Protein AF-A0A173S1T0-F1 (afdb_monomer_lite)

Radius of gyration: 12.18 Å; chains: 1; bounding box: 32×26×27 Å

Foldseek 3Di:
DDDPQLVVLQVVLLVLCVVPDPSVQWDWDDDPQWIWIAGNPDPQLTLWTWDPPDPFTWIWGADPVRDTDIDTDPDSVCVVVCSVSSSVSVVVVVVD

Sequence (96 aa):
MTTEAEIESFNIIRGMLADTVPIEDIKYKDTESYFGILYKNNSWKQICRINLDTRKKQLLIPDENKKFIRFYIESLNDLYKYKDKLIEVLNRYLVR

Secondary structure (DSSP, 8-state):
---HHHHHHHHHHHHHTTTTS-GGGEEEEEETTEEEEEETT-TTSEEEEEE-SSSS-EEEEE-TTSPEEEEE-SSGGGGGGGHHHHHHHHHHHH--

pLDDT: mean 95.33, std 5.43, range [57.28, 98.56]

Structure (mmCIF, N/CA/C/O backbone):
data_AF-A0A173S1T0-F1
#
_entry.id   AF-A0A173S1T0-F1
#
loop_
_atom_site.group_PDB
_atom_site.id
_atom_site.type_symbol
_atom_site.label_atom_id
_atom_site.label_alt_id
_atom_site.label_comp_id
_atom_site.label_asym_id
_atom_site.label_entity_id
_atom_site.label_seq_id
_atom_site.pdbx_PDB_ins_code
_atom_site.Cartn_x
_atom_site.Cartn_y
_atom_site.Cartn_z
_atom_site.occupancy
_atom_site.B_iso_or_equiv
_atom_site.auth_seq_id
_atom_site.auth_comp_id
_atom_site.auth_asym_id
_atom_site.auth_atom_id
_atom_site.pdbx_PDB_model_num
ATOM 1 N N . MET A 1 1 ? 17.519 3.403 2.822 1.00 80.88 1 MET A N 1
ATOM 2 C CA . MET A 1 1 ? 17.405 4.584 1.939 1.00 80.88 1 MET A CA 1
ATOM 3 C C . MET A 1 1 ? 16.255 4.270 1.028 1.00 80.88 1 MET A C 1
ATOM 5 O O . MET A 1 1 ? 16.305 3.221 0.404 1.00 80.88 1 MET A O 1
ATOM 9 N N . THR A 1 2 ? 15.254 5.140 0.976 1.00 89.50 2 THR A N 1
ATOM 10 C CA . THR A 1 2 ? 14.055 4.870 0.186 1.00 89.50 2 THR A CA 1
ATOM 11 C C . THR A 1 2 ? 14.359 4.961 -1.308 1.00 89.50 2 THR A C 1
ATOM 13 O O . THR A 1 2 ? 14.983 5.921 -1.760 1.00 89.50 2 THR A O 1
ATOM 16 N N . THR A 1 3 ? 13.921 3.961 -2.063 1.00 93.81 3 THR A N 1
ATOM 17 C CA . THR A 1 3 ? 14.122 3.840 -3.510 1.00 93.81 3 THR A CA 1
ATOM 18 C C . THR A 1 3 ? 12.972 4.471 -4.301 1.00 93.81 3 THR A C 1
ATOM 20 O O . THR A 1 3 ? 11.856 4.628 -3.801 1.00 93.81 3 THR A O 1
ATOM 23 N N . GLU A 1 4 ? 13.210 4.797 -5.573 1.00 95.69 4 GLU A N 1
ATOM 24 C CA . GLU A 1 4 ? 12.166 5.327 -6.464 1.00 95.69 4 GLU A CA 1
ATOM 25 C C . GLU A 1 4 ? 10.989 4.357 -6.611 1.00 95.69 4 GLU A C 1
ATOM 27 O O . GLU A 1 4 ? 9.835 4.774 -6.556 1.00 95.69 4 GLU A O 1
ATOM 32 N N . ALA A 1 5 ? 11.270 3.055 -6.707 1.00 95.06 5 ALA A N 1
ATOM 33 C CA . ALA A 1 5 ? 10.242 2.030 -6.843 1.00 95.06 5 ALA A CA 1
ATOM 34 C C . ALA A 1 5 ? 9.359 1.905 -5.586 1.00 95.06 5 ALA A C 1
ATOM 36 O O . ALA A 1 5 ? 8.164 1.619 -5.689 1.00 95.06 5 ALA A O 1
ATOM 37 N N . GLU A 1 6 ? 9.907 2.144 -4.392 1.00 96.69 6 GLU A N 1
ATOM 38 C CA . GLU A 1 6 ? 9.122 2.203 -3.152 1.00 96.69 6 GLU A CA 1
ATOM 39 C C . GLU A 1 6 ? 8.215 3.437 -3.115 1.00 96.69 6 GLU A C 1
ATOM 41 O O . GLU A 1 6 ? 7.035 3.320 -2.776 1.00 96.69 6 GLU A O 1
ATOM 46 N N . ILE A 1 7 ? 8.728 4.602 -3.526 1.00 97.88 7 ILE A N 1
ATOM 47 C CA . ILE A 1 7 ? 7.932 5.832 -3.646 1.00 97.88 7 ILE A CA 1
ATOM 48 C C . ILE A 1 7 ? 6.830 5.680 -4.700 1.00 97.88 7 ILE A C 1
ATOM 50 O O . ILE A 1 7 ? 5.693 6.098 -4.477 1.00 97.88 7 ILE A O 1
ATOM 54 N N . GLU A 1 8 ? 7.127 5.052 -5.833 1.00 98.06 8 GLU A N 1
ATOM 55 C CA . GLU A 1 8 ? 6.139 4.762 -6.870 1.00 98.06 8 GLU A CA 1
ATOM 56 C C . GLU A 1 8 ? 5.053 3.816 -6.343 1.00 98.06 8 GLU A C 1
ATOM 58 O O . GLU A 1 8 ? 3.862 4.107 -6.465 1.00 98.06 8 GLU A O 1
ATOM 63 N N . SER A 1 9 ? 5.448 2.744 -5.651 1.00 97.94 9 SER A N 1
ATOM 64 C CA . SER A 1 9 ? 4.508 1.814 -5.018 1.00 97.94 9 SER A CA 1
ATOM 65 C C . SER A 1 9 ? 3.606 2.510 -3.994 1.00 97.94 9 SER A C 1
ATOM 67 O O . SER A 1 9 ? 2.400 2.254 -3.946 1.00 97.94 9 SER A O 1
ATOM 69 N N . PHE A 1 10 ? 4.173 3.418 -3.191 1.00 98.44 10 PHE A N 1
ATOM 70 C CA . PHE A 1 10 ? 3.415 4.264 -2.273 1.00 98.44 10 PHE A CA 1
ATOM 71 C C . PHE A 1 10 ? 2.389 5.119 -3.008 1.00 98.44 10 PHE A C 1
ATOM 73 O O . PHE A 1 10 ? 1.228 5.143 -2.609 1.00 98.44 10 PHE A O 1
ATOM 80 N N . ASN A 1 11 ? 2.791 5.804 -4.079 1.00 98.31 11 ASN A N 1
ATOM 81 C CA . ASN A 1 11 ? 1.903 6.681 -4.836 1.00 98.31 11 ASN A CA 1
ATOM 82 C C . ASN A 1 11 ? 0.759 5.906 -5.500 1.00 98.31 11 ASN A C 1
ATOM 84 O O . ASN A 1 11 ? -0.383 6.364 -5.443 1.00 98.31 11 ASN A O 1
ATOM 88 N N . ILE A 1 12 ? 1.040 4.721 -6.053 1.00 98.31 12 ILE A N 1
ATOM 89 C CA . ILE A 1 12 ? 0.030 3.813 -6.615 1.00 98.31 12 ILE A CA 1
ATOM 90 C C . ILE A 1 12 ? -0.992 3.432 -5.538 1.00 98.31 12 ILE A C 1
ATOM 92 O O . ILE A 1 12 ? -2.192 3.628 -5.724 1.00 98.31 12 ILE A O 1
ATOM 96 N N . ILE A 1 13 ? -0.533 2.950 -4.379 1.00 98.25 13 ILE A N 1
ATOM 97 C CA . ILE A 1 13 ? -1.420 2.528 -3.283 1.00 98.25 13 ILE A CA 1
ATOM 98 C C . ILE A 1 13 ? -2.187 3.705 -2.686 1.00 98.25 13 ILE A C 1
ATOM 100 O O . ILE A 1 13 ? -3.386 3.592 -2.445 1.00 98.25 13 ILE A O 1
ATOM 104 N N . ARG A 1 14 ? -1.535 4.854 -2.502 1.00 98.12 14 ARG A N 1
ATOM 105 C CA . ARG A 1 14 ? -2.182 6.083 -2.036 1.00 98.12 14 ARG A CA 1
ATOM 106 C C . ARG A 1 14 ? -3.293 6.517 -2.989 1.00 98.12 14 ARG A C 1
ATOM 108 O O . ARG A 1 14 ? -4.377 6.845 -2.527 1.00 98.12 14 ARG A O 1
ATOM 115 N N . GLY A 1 15 ? -3.043 6.479 -4.298 1.00 97.88 15 GLY A N 1
ATOM 116 C CA . GLY A 1 15 ? -4.050 6.781 -5.315 1.00 97.88 15 GLY A CA 1
ATOM 117 C C . GLY A 1 15 ? -5.210 5.784 -5.305 1.00 97.88 15 GLY A C 1
ATOM 118 O O . GLY A 1 15 ? -6.364 6.192 -5.340 1.00 97.88 15 GLY A O 1
ATOM 119 N N . MET A 1 16 ? -4.925 4.483 -5.173 1.00 97.69 16 MET A N 1
ATOM 120 C CA . MET A 1 16 ? -5.961 3.442 -5.099 1.00 97.69 16 MET A CA 1
ATOM 121 C C . MET A 1 16 ? -6.916 3.604 -3.910 1.00 97.69 16 MET A C 1
ATOM 123 O O . MET A 1 16 ? -8.050 3.133 -3.986 1.00 97.69 16 MET A O 1
ATOM 127 N N . LEU A 1 17 ? -6.454 4.228 -2.827 1.00 98.06 17 LEU A N 1
ATOM 128 C CA . LEU A 1 17 ? -7.188 4.385 -1.572 1.00 98.06 17 LEU A CA 1
ATOM 129 C C . LEU A 1 17 ? -7.756 5.800 -1.369 1.00 98.06 17 LEU A C 1
ATOM 131 O O . LEU A 1 17 ? -8.425 6.041 -0.364 1.00 98.06 17 LEU A O 1
ATOM 135 N N . ALA A 1 18 ? -7.520 6.718 -2.312 1.00 96.81 18 ALA A N 1
ATOM 136 C CA . ALA A 1 18 ? -7.951 8.115 -2.227 1.00 96.81 18 ALA A CA 1
ATOM 137 C C . ALA A 1 18 ? -9.481 8.275 -2.150 1.00 96.81 18 ALA A C 1
ATOM 139 O O . ALA A 1 18 ? -9.968 9.213 -1.527 1.00 96.81 18 ALA A O 1
ATOM 140 N N . ASP A 1 19 ? -10.235 7.332 -2.723 1.00 95.06 19 ASP A N 1
ATOM 141 C CA . ASP A 1 19 ? -11.704 7.324 -2.663 1.00 95.06 19 ASP A CA 1
ATOM 142 C C . ASP A 1 19 ? -12.246 6.819 -1.313 1.00 95.06 19 ASP A C 1
ATOM 144 O O . ASP A 1 19 ? -13.446 6.877 -1.059 1.00 95.06 19 ASP A O 1
ATOM 148 N N . THR A 1 20 ? -11.386 6.266 -0.450 1.00 96.06 20 THR A N 1
ATOM 149 C CA . THR A 1 20 ? -11.783 5.682 0.844 1.00 96.06 20 THR A CA 1
ATOM 150 C C . THR A 1 20 ? -11.439 6.593 2.021 1.00 96.06 20 THR A C 1
ATOM 152 O O . THR A 1 20 ? -12.212 6.686 2.972 1.00 96.06 20 THR A O 1
ATOM 155 N N . VAL A 1 21 ? -10.284 7.264 1.983 1.00 97.12 21 VAL A N 1
ATOM 156 C CA . VAL A 1 21 ? -9.821 8.196 3.027 1.00 97.12 21 VAL A CA 1
ATOM 157 C C . VAL A 1 21 ? -9.037 9.355 2.407 1.00 97.12 21 VAL A C 1
ATOM 159 O O . VAL A 1 21 ? -8.472 9.186 1.325 1.00 97.12 21 VAL A O 1
ATOM 162 N N . PRO A 1 22 ? -8.916 10.502 3.103 1.00 97.75 22 PRO A N 1
ATOM 163 C CA . PRO A 1 22 ? -8.033 11.579 2.671 1.00 97.75 22 PRO A CA 1
ATOM 164 C C . PRO A 1 22 ? -6.600 11.074 2.447 1.00 97.75 22 PRO A C 1
ATOM 166 O O . PRO A 1 22 ? -6.044 10.346 3.275 1.00 97.75 22 PRO A O 1
ATOM 169 N N . ILE A 1 23 ? -5.983 11.451 1.326 1.00 96.62 23 ILE A N 1
ATOM 170 C CA . ILE A 1 23 ? -4.655 10.954 0.927 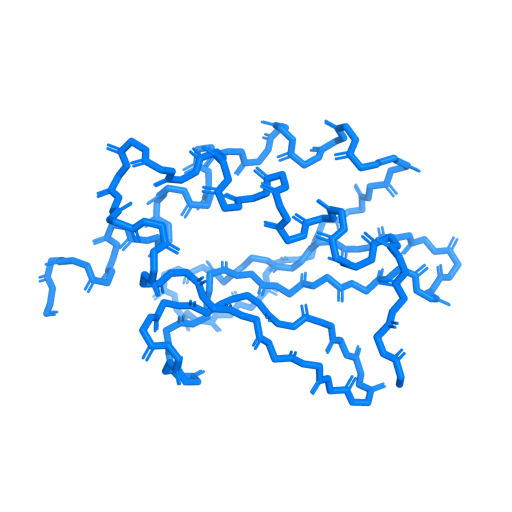1.00 96.62 23 ILE A CA 1
ATOM 171 C C . ILE A 1 23 ? -3.559 11.314 1.938 1.00 96.62 23 ILE A C 1
ATOM 173 O O . ILE A 1 23 ? -2.547 10.618 2.030 1.00 96.62 23 ILE A O 1
ATOM 177 N N . GLU A 1 24 ? -3.751 12.383 2.711 1.00 97.31 24 GLU A N 1
ATOM 178 C CA . GLU A 1 24 ? -2.865 12.803 3.788 1.00 97.31 24 GLU A CA 1
ATOM 179 C C . GLU A 1 24 ? -2.836 11.815 4.956 1.00 97.31 24 GLU A C 1
ATOM 181 O O . GLU A 1 24 ? -1.826 11.766 5.662 1.00 97.31 24 GLU A O 1
ATOM 186 N N . ASP A 1 25 ? -3.872 10.994 5.136 1.00 97.88 25 ASP A N 1
ATOM 187 C CA . ASP A 1 25 ? -3.901 9.958 6.165 1.00 97.88 25 ASP A CA 1
ATOM 188 C C . ASP A 1 25 ? -3.091 8.719 5.762 1.00 97.88 25 ASP A C 1
ATOM 190 O O . ASP A 1 25 ? -2.775 7.886 6.610 1.00 97.88 25 ASP A O 1
ATOM 194 N N . ILE A 1 26 ? -2.710 8.582 4.492 1.00 98.31 26 ILE A N 1
ATOM 195 C CA . ILE A 1 26 ? -1.903 7.461 4.012 1.00 98.31 26 ILE A CA 1
ATOM 196 C C . ILE A 1 26 ? -0.437 7.881 4.061 1.00 98.31 26 ILE A C 1
ATOM 198 O O . ILE A 1 26 ? 0.025 8.731 3.298 1.00 98.31 26 ILE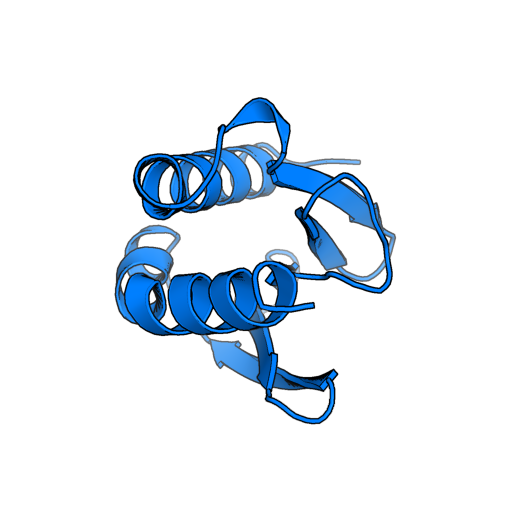 A O 1
ATOM 202 N N . LYS A 1 27 ? 0.313 7.288 4.988 1.00 98.31 27 LYS A N 1
ATOM 203 C CA . LYS A 1 27 ? 1.734 7.576 5.209 1.00 98.31 27 LYS A CA 1
ATOM 204 C C . LYS A 1 27 ? 2.583 6.356 4.893 1.00 98.31 27 LYS A C 1
ATOM 206 O O . LYS A 1 27 ? 2.090 5.231 4.932 1.00 98.31 27 LYS A O 1
ATOM 211 N N . TYR A 1 28 ? 3.866 6.571 4.637 1.00 97.94 28 TYR A N 1
ATOM 212 C CA . TYR A 1 28 ? 4.836 5.489 4.543 1.00 97.94 28 TYR A CA 1
ATOM 213 C C . TYR A 1 28 ? 5.886 5.577 5.650 1.00 97.94 28 TYR A C 1
ATOM 215 O O . TYR A 1 28 ? 6.101 6.633 6.246 1.00 97.94 28 TYR A O 1
ATOM 223 N N . LYS A 1 29 ? 6.537 4.448 5.919 1.00 96.44 29 LYS A N 1
ATOM 224 C CA . LYS A 1 29 ? 7.684 4.326 6.812 1.00 96.44 29 LYS A CA 1
ATOM 225 C C . LYS A 1 2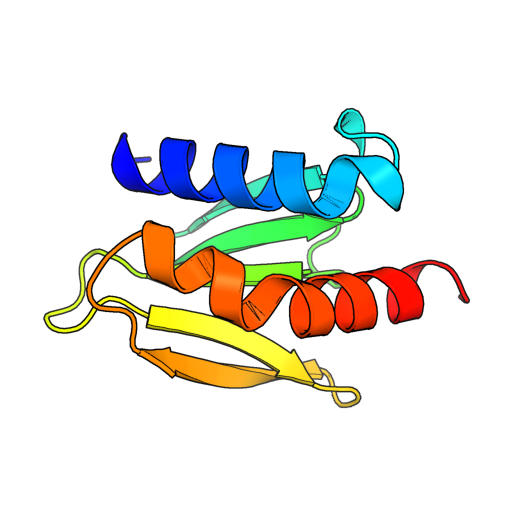9 ? 8.684 3.355 6.201 1.00 96.44 29 LYS A C 1
ATOM 227 O O . LYS A 1 29 ? 8.373 2.177 6.036 1.00 96.44 29 LYS A O 1
ATOM 232 N N . ASP A 1 30 ? 9.872 3.861 5.906 1.00 94.19 30 ASP A N 1
ATOM 233 C CA . ASP A 1 30 ? 11.023 3.054 5.509 1.00 94.19 30 ASP A CA 1
ATOM 234 C C . ASP A 1 30 ? 11.581 2.317 6.743 1.00 94.19 30 ASP A C 1
ATOM 236 O O . ASP A 1 30 ? 11.663 2.882 7.841 1.00 94.19 30 ASP A O 1
ATOM 240 N N . THR A 1 31 ? 11.901 1.036 6.586 1.00 92.38 31 THR A N 1
ATOM 241 C CA . THR A 1 31 ? 12.513 0.193 7.618 1.00 92.38 31 THR A CA 1
ATOM 242 C C . THR A 1 31 ? 13.562 -0.701 6.972 1.00 92.38 31 THR A C 1
ATOM 244 O O . THR A 1 31 ? 13.487 -0.988 5.785 1.00 92.38 31 THR A O 1
ATOM 247 N N . GLU A 1 32 ? 14.490 -1.233 7.765 1.00 88.00 32 GLU A N 1
ATOM 248 C CA . GLU A 1 32 ? 15.564 -2.098 7.257 1.00 88.00 32 GLU A CA 1
ATOM 249 C C . GLU A 1 32 ? 15.061 -3.352 6.514 1.00 88.00 32 GLU A C 1
ATOM 251 O O . GLU A 1 32 ? 15.740 -3.868 5.635 1.00 88.00 32 GLU A O 1
ATOM 256 N N . SER A 1 33 ? 13.874 -3.865 6.856 1.00 88.12 33 SER A N 1
ATOM 257 C CA . SER A 1 33 ? 13.363 -5.131 6.302 1.00 88.12 33 SER A CA 1
ATOM 258 C C . SER A 1 33 ? 12.222 -4.972 5.293 1.00 88.12 33 SER A C 1
ATOM 260 O O . SER A 1 33 ? 11.862 -5.945 4.620 1.00 88.12 33 SER A O 1
ATOM 262 N N . TYR A 1 34 ? 11.581 -3.802 5.245 1.00 93.94 34 TYR A N 1
ATOM 263 C CA . TYR A 1 34 ? 10.435 -3.533 4.377 1.00 93.94 34 TYR A CA 1
ATOM 264 C C . TYR A 1 34 ? 10.078 -2.045 4.330 1.00 93.94 34 TYR A C 1
ATOM 266 O O . TYR A 1 34 ? 10.287 -1.298 5.285 1.00 93.94 34 TYR A O 1
ATOM 274 N N . PHE A 1 35 ? 9.362 -1.668 3.282 1.00 97.50 35 PHE A N 1
ATOM 275 C CA . PHE A 1 35 ? 8.710 -0.379 3.148 1.00 97.50 35 PHE A CA 1
ATOM 276 C C . PHE A 1 35 ? 7.244 -0.471 3.589 1.00 97.50 35 PHE A C 1
ATOM 278 O O . PHE A 1 35 ? 6.433 -1.183 2.993 1.00 97.50 35 PHE A O 1
ATOM 285 N N . GLY A 1 36 ? 6.892 0.172 4.700 1.00 97.81 36 GLY A N 1
ATOM 286 C CA . GLY A 1 36 ? 5.561 0.086 5.302 1.00 97.81 36 GLY A CA 1
ATOM 287 C C . GLY A 1 36 ? 4.636 1.201 4.834 1.00 97.81 36 GLY A C 1
ATOM 288 O O . GLY A 1 36 ? 5.038 2.357 4.826 1.00 97.81 36 GLY A O 1
ATOM 289 N N . ILE A 1 37 ? 3.377 0.876 4.535 1.00 98.44 37 ILE A N 1
ATOM 290 C CA . ILE A 1 37 ? 2.314 1.853 4.259 1.00 98.44 37 ILE A CA 1
ATOM 291 C C . ILE A 1 37 ? 1.275 1.760 5.378 1.00 98.44 37 ILE A C 1
ATOM 293 O O . ILE A 1 37 ? 0.830 0.676 5.757 1.00 98.44 37 ILE A O 1
ATOM 297 N N . LEU A 1 38 ? 0.936 2.905 5.959 1.00 98.31 38 LEU A N 1
ATOM 298 C CA . LEU A 1 38 ? 0.288 3.051 7.258 1.00 98.31 38 LEU A CA 1
ATOM 299 C C . LEU A 1 38 ? -0.876 4.031 7.162 1.00 98.31 38 LEU A C 1
ATOM 301 O O . LEU A 1 38 ? -0.768 5.070 6.512 1.00 98.31 38 LEU A O 1
ATOM 305 N N . TYR A 1 39 ? -1.942 3.758 7.904 1.00 98.19 39 TYR A N 1
ATOM 306 C CA . TYR A 1 39 ? -3.002 4.730 8.134 1.00 98.19 39 TYR A CA 1
ATOM 307 C C . TYR A 1 39 ? -2.651 5.625 9.333 1.00 98.19 39 TYR A C 1
ATOM 309 O O . TYR A 1 39 ? -2.279 5.136 10.404 1.00 98.19 39 TYR A O 1
ATOM 317 N N . LYS A 1 40 ? -2.753 6.945 9.154 1.00 97.19 40 LYS A N 1
ATOM 318 C CA . LYS A 1 40 ? -2.489 8.004 10.145 1.00 97.19 40 LYS A CA 1
ATOM 319 C C . LYS A 1 40 ? -1.143 7.883 10.861 1.00 97.19 40 LYS A C 1
ATOM 321 O O . LYS A 1 40 ? -1.046 8.127 12.061 1.00 97.19 40 LYS A O 1
ATOM 326 N N . ASN A 1 41 ? -0.102 7.469 10.132 1.00 96.81 41 ASN A N 1
ATOM 327 C CA . ASN A 1 41 ? 1.243 7.233 10.678 1.00 96.81 41 ASN A CA 1
ATOM 328 C C . ASN A 1 41 ? 1.264 6.290 11.906 1.00 96.81 41 ASN A C 1
ATOM 330 O O . ASN A 1 41 ? 2.149 6.370 12.757 1.00 96.81 41 ASN A O 1
ATOM 334 N N . ASN A 1 42 ? 0.273 5.403 12.038 1.00 95.88 42 ASN A N 1
ATOM 335 C CA . ASN A 1 42 ? 0.137 4.542 13.205 1.00 95.88 42 ASN A CA 1
ATOM 336 C C . ASN A 1 42 ? 0.666 3.139 12.899 1.00 95.88 42 ASN A C 1
ATOM 338 O O . ASN A 1 42 ? 0.090 2.409 12.095 1.00 95.88 42 ASN A O 1
ATOM 342 N N . SER A 1 43 ? 1.730 2.728 13.595 1.00 93.25 43 SER A N 1
ATOM 343 C CA . SER A 1 43 ? 2.380 1.419 13.398 1.00 93.25 43 SER A CA 1
ATOM 344 C C . SER A 1 43 ? 1.464 0.214 13.670 1.00 93.25 43 SER A C 1
ATOM 346 O O . SER A 1 43 ? 1.728 -0.872 13.162 1.00 93.25 43 SER A O 1
ATOM 348 N N . TRP A 1 44 ? 0.363 0.396 14.406 1.00 93.31 44 TRP A N 1
ATOM 349 C CA . TRP A 1 44 ? -0.665 -0.630 14.623 1.00 93.31 44 TRP A CA 1
ATOM 350 C C . TRP A 1 44 ? -1.726 -0.699 13.519 1.00 93.31 44 TRP A C 1
ATOM 352 O O . TRP A 1 44 ? -2.507 -1.653 13.490 1.00 93.31 44 TRP A O 1
ATOM 362 N N . LYS A 1 45 ? -1.770 0.306 12.638 1.00 96.75 45 LYS A N 1
ATOM 363 C CA . LYS A 1 45 ? -2.699 0.425 11.509 1.00 96.75 45 LYS A CA 1
ATOM 364 C C . LYS A 1 45 ? -1.927 0.345 10.180 1.00 96.75 45 LYS A C 1
ATOM 366 O O . LYS A 1 45 ? -1.952 1.265 9.365 1.00 96.75 45 LYS A O 1
ATOM 371 N N . GLN A 1 46 ? -1.181 -0.746 9.995 1.00 97.50 46 GLN A N 1
ATOM 372 C CA . GLN A 1 46 ? -0.446 -1.026 8.757 1.00 97.50 46 GLN A CA 1
ATOM 373 C C . GLN A 1 46 ? -1.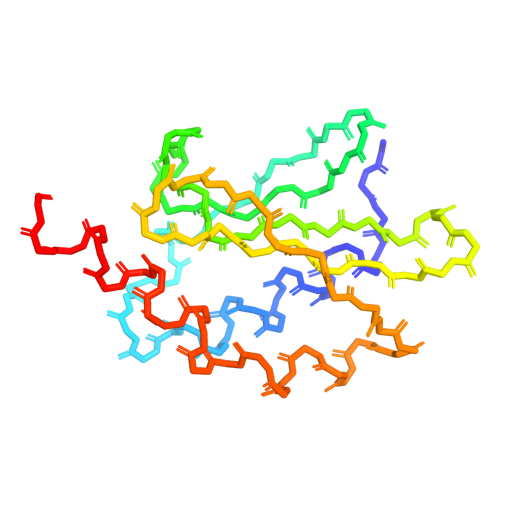390 -1.485 7.649 1.00 97.50 46 GLN A C 1
ATOM 375 O O . GLN A 1 46 ? -2.009 -2.530 7.765 1.00 97.50 46 GLN A O 1
ATOM 380 N N . ILE A 1 47 ? -1.447 -0.743 6.549 1.00 98.31 47 ILE A N 1
ATOM 381 C CA . ILE A 1 47 ? -2.253 -1.100 5.379 1.00 98.31 47 ILE A CA 1
ATOM 382 C C . ILE A 1 47 ? -1.574 -2.245 4.620 1.00 98.31 47 ILE A C 1
ATOM 384 O O . ILE A 1 47 ? -2.200 -3.254 4.306 1.00 98.31 47 ILE A O 1
ATOM 388 N N . CYS A 1 48 ? -0.271 -2.117 4.369 1.00 98.44 48 CYS A N 1
ATOM 389 C CA . CYS A 1 48 ? 0.549 -3.167 3.773 1.00 98.44 48 CYS A CA 1
ATOM 390 C C . CYS A 1 48 ? 2.045 -2.913 4.001 1.00 98.44 48 CYS A C 1
ATOM 392 O O . CYS A 1 48 ? 2.458 -1.865 4.504 1.00 98.44 48 CYS A O 1
ATOM 394 N N . ARG A 1 49 ? 2.868 -3.884 3.607 1.00 98.06 49 ARG A N 1
ATOM 395 C CA . ARG A 1 49 ? 4.327 -3.773 3.523 1.00 98.06 49 ARG A CA 1
ATOM 396 C C . ARG A 1 49 ? 4.784 -4.191 2.138 1.00 98.06 49 ARG A C 1
ATOM 398 O O . ARG A 1 49 ? 4.217 -5.117 1.562 1.00 98.06 49 ARG A O 1
ATOM 405 N N . ILE A 1 50 ? 5.827 -3.551 1.641 1.00 97.38 50 ILE A N 1
ATOM 406 C CA . ILE A 1 50 ? 6.436 -3.853 0.353 1.00 97.38 50 ILE A CA 1
ATOM 407 C C . ILE A 1 50 ? 7.893 -4.218 0.591 1.00 97.38 50 ILE A C 1
ATOM 409 O O . ILE A 1 50 ? 8.571 -3.607 1.411 1.00 97.38 50 ILE A O 1
ATOM 413 N N . ASN A 1 51 ? 8.366 -5.241 -0.109 1.00 95.50 51 ASN A N 1
ATOM 414 C CA . ASN A 1 51 ? 9.781 -5.564 -0.166 1.00 95.50 51 ASN A CA 1
ATOM 415 C C . ASN A 1 51 ? 10.160 -5.832 -1.627 1.00 95.50 51 ASN A C 1
ATOM 417 O O . ASN A 1 51 ? 9.751 -6.845 -2.203 1.00 95.50 51 ASN A O 1
ATOM 421 N N . LEU A 1 52 ? 10.902 -4.897 -2.223 1.00 92.81 52 LEU A N 1
ATOM 422 C CA . LEU A 1 52 ? 11.322 -4.956 -3.626 1.00 92.81 52 LEU A CA 1
ATOM 423 C C . LEU A 1 52 ? 12.758 -5.464 -3.803 1.00 92.81 52 LEU A C 1
ATOM 425 O O . LEU A 1 52 ? 13.072 -5.973 -4.874 1.00 92.81 52 LEU A O 1
ATOM 429 N N . ASP A 1 53 ? 13.581 -5.401 -2.753 1.00 85.25 53 ASP A N 1
ATOM 430 C CA . ASP A 1 53 ? 15.006 -5.775 -2.779 1.00 85.25 53 ASP A CA 1
ATOM 431 C C . ASP A 1 53 ? 15.247 -7.290 -2.720 1.00 85.25 53 ASP A C 1
ATOM 433 O O . ASP A 1 53 ? 16.371 -7.784 -2.819 1.00 85.25 53 ASP A O 1
ATOM 437 N N . THR A 1 54 ? 14.184 -8.071 -2.548 1.00 81.62 54 THR A N 1
ATOM 438 C CA . THR A 1 54 ? 14.262 -9.531 -2.596 1.00 81.62 54 THR A CA 1
ATOM 439 C C . THR A 1 54 ? 14.235 -10.047 -4.036 1.00 81.62 54 THR A C 1
ATOM 441 O O . THR A 1 54 ? 13.655 -9.443 -4.933 1.00 81.62 54 THR A O 1
ATOM 444 N N . ARG A 1 55 ? 14.776 -11.257 -4.254 1.00 85.88 55 ARG A N 1
ATOM 445 C CA . ARG A 1 55 ? 14.756 -11.948 -5.564 1.00 85.88 55 ARG A CA 1
ATOM 446 C C . ARG A 1 55 ? 13.361 -12.016 -6.207 1.00 85.88 55 ARG A C 1
ATOM 448 O O . ARG A 1 55 ? 13.251 -12.109 -7.424 1.00 85.88 55 ARG A O 1
ATOM 455 N N . LYS A 1 56 ? 12.304 -12.026 -5.391 1.00 90.44 56 LYS A N 1
ATOM 456 C CA . LYS A 1 56 ? 10.908 -11.953 -5.828 1.00 90.44 56 LYS A CA 1
ATOM 457 C C . LYS A 1 56 ? 10.242 -10.822 -5.067 1.00 90.44 56 LYS A C 1
ATOM 459 O O . LYS A 1 56 ? 10.064 -10.993 -3.866 1.00 90.44 56 LYS A O 1
ATOM 464 N N . LYS A 1 57 ? 9.841 -9.748 -5.748 1.00 95.19 57 LYS A N 1
ATOM 465 C CA . LYS A 1 57 ? 9.131 -8.614 -5.140 1.00 95.19 57 LYS A CA 1
ATOM 466 C C . LYS A 1 57 ? 7.895 -9.102 -4.380 1.00 95.19 57 LYS A C 1
ATOM 468 O O . LYS A 1 57 ? 7.179 -9.998 -4.838 1.00 95.19 57 LYS A O 1
ATOM 473 N N . GLN A 1 58 ? 7.662 -8.531 -3.204 1.00 97.25 58 GLN A N 1
ATOM 474 C CA . GLN A 1 58 ? 6.647 -9.007 -2.265 1.00 97.25 58 GLN A CA 1
ATOM 475 C C . GLN A 1 58 ? 5.752 -7.866 -1.805 1.00 97.25 58 GLN A C 1
ATOM 477 O O . GLN A 1 58 ? 6.235 -6.805 -1.412 1.00 97.25 58 GLN A O 1
ATOM 482 N N . LEU A 1 59 ? 4.455 -8.145 -1.770 1.00 98.31 59 LEU A N 1
ATOM 483 C CA . LEU A 1 59 ? 3.445 -7.362 -1.076 1.00 98.31 59 LEU A CA 1
ATOM 484 C C . LEU A 1 59 ? 2.956 -8.183 0.116 1.00 98.31 59 LEU A C 1
ATOM 486 O O . LEU A 1 59 ? 2.575 -9.342 -0.035 1.00 98.31 59 LEU A O 1
ATOM 490 N N . LEU A 1 60 ? 2.961 -7.601 1.308 1.00 98.31 60 LEU A N 1
ATOM 491 C CA . LEU A 1 60 ? 2.420 -8.230 2.503 1.00 98.31 60 LEU A CA 1
ATOM 492 C C . LEU A 1 60 ? 1.223 -7.427 3.000 1.00 98.31 60 LEU A C 1
ATOM 494 O O . LEU A 1 60 ? 1.351 -6.235 3.273 1.00 98.31 60 LEU A O 1
ATOM 498 N N . ILE A 1 61 ? 0.079 -8.085 3.157 1.00 98.56 61 ILE A N 1
ATOM 499 C CA . ILE A 1 61 ? -1.175 -7.459 3.596 1.00 98.56 61 ILE A CA 1
ATOM 500 C C . ILE A 1 61 ? -1.617 -8.138 4.897 1.00 98.56 61 ILE A C 1
ATOM 502 O O . ILE A 1 61 ? -1.636 -9.371 4.939 1.00 98.56 61 ILE A O 1
ATOM 506 N N . PRO A 1 62 ? -1.940 -7.392 5.967 1.00 98.06 62 PRO A N 1
ATOM 507 C CA . PRO A 1 62 ? -2.429 -8.003 7.191 1.00 98.06 62 PRO A CA 1
ATOM 508 C C . PRO A 1 62 ? -3.860 -8.512 7.016 1.00 98.06 62 PRO A C 1
ATOM 510 O O . PRO A 1 62 ? -4.707 -7.843 6.424 1.00 98.06 62 PRO A O 1
ATOM 513 N N . ASP A 1 63 ? -4.144 -9.678 7.579 1.00 95.81 63 ASP A N 1
ATOM 514 C CA . ASP A 1 63 ? -5.496 -10.200 7.734 1.00 95.81 63 ASP A CA 1
ATOM 515 C C . ASP A 1 63 ? -6.233 -9.527 8.914 1.00 95.81 63 ASP A C 1
ATOM 517 O O . ASP A 1 63 ? -5.747 -8.585 9.553 1.00 95.81 63 ASP A O 1
ATOM 521 N N . GLU A 1 64 ? -7.438 -10.007 9.207 1.00 92.94 64 GLU A N 1
ATOM 522 C CA . GLU A 1 64 ? -8.255 -9.603 10.360 1.00 92.94 64 GLU A CA 1
ATOM 523 C C . GLU A 1 64 ? -7.570 -9.814 11.725 1.00 92.94 64 GLU A C 1
ATOM 525 O O . GLU A 1 64 ? -7.801 -9.050 12.664 1.00 92.94 64 GLU A O 1
ATOM 530 N N . ASN A 1 65 ? -6.666 -10.793 11.815 1.00 93.44 65 ASN A N 1
ATOM 531 C CA . ASN A 1 65 ? -5.893 -11.140 13.006 1.00 93.44 65 ASN A CA 1
ATOM 532 C C . ASN A 1 65 ? -4.541 -10.407 13.065 1.00 93.44 65 ASN A C 1
ATOM 534 O O . ASN A 1 65 ? -3.701 -10.721 13.912 1.00 93.44 65 ASN A O 1
ATOM 538 N N . LYS A 1 66 ? -4.317 -9.427 12.176 1.00 90.31 66 LYS A N 1
ATOM 539 C CA . LYS A 1 66 ? -3.056 -8.685 12.005 1.00 90.31 66 LYS A CA 1
ATOM 540 C C . LYS A 1 66 ? -1.862 -9.567 11.609 1.00 90.31 66 LYS A C 1
ATOM 542 O O . LYS A 1 66 ? -0.715 -9.127 11.722 1.00 90.31 66 LYS A O 1
ATOM 547 N N . LYS A 1 67 ? -2.096 -10.789 11.123 1.00 96.38 67 LYS A N 1
ATOM 548 C CA . LYS A 1 67 ? -1.057 -11.640 10.533 1.00 96.38 67 LYS A CA 1
ATOM 549 C C . LYS A 1 67 ? -0.857 -11.247 9.076 1.00 96.38 67 LYS A C 1
ATOM 551 O O . LYS A 1 67 ? -1.811 -11.068 8.331 1.00 96.38 67 LYS A O 1
ATOM 556 N N . PHE A 1 68 ? 0.397 -11.110 8.658 1.00 97.44 68 PHE A N 1
ATOM 557 C CA . PHE A 1 68 ? 0.722 -10.702 7.294 1.00 97.44 68 PHE A CA 1
ATOM 558 C C . PHE A 1 68 ? 0.675 -11.887 6.331 1.00 97.44 68 PHE A C 1
ATOM 560 O O . PHE A 1 68 ? 1.439 -12.840 6.473 1.00 97.44 68 PHE A O 1
ATOM 567 N N . ILE A 1 69 ? -0.178 -11.780 5.317 1.00 98.00 69 ILE A N 1
ATOM 568 C CA . ILE A 1 69 ? -0.229 -12.691 4.177 1.00 98.00 69 ILE A CA 1
ATOM 569 C C . ILE A 1 69 ? 0.698 -12.144 3.093 1.00 98.00 69 ILE A C 1
ATOM 571 O O . ILE A 1 69 ? 0.627 -10.963 2.750 1.00 98.00 69 ILE A O 1
ATOM 575 N N . ARG A 1 70 ? 1.581 -12.997 2.566 1.00 97.75 70 ARG A N 1
ATOM 576 C CA . ARG A 1 70 ? 2.551 -12.639 1.524 1.00 97.75 70 ARG A CA 1
ATOM 577 C C . ARG A 1 70 ? 1.999 -12.951 0.136 1.00 97.75 70 ARG A C 1
ATOM 579 O O . ARG A 1 70 ? 1.573 -14.071 -0.126 1.00 97.75 70 ARG A O 1
ATOM 586 N N . PHE A 1 71 ? 2.141 -11.988 -0.761 1.00 97.88 71 PHE A N 1
ATOM 587 C CA . PHE A 1 71 ? 1.850 -12.086 -2.181 1.00 97.88 71 PHE A CA 1
ATOM 588 C C . PHE A 1 71 ? 3.106 -11.740 -2.977 1.00 97.88 71 PHE A C 1
ATOM 590 O O . PHE A 1 71 ? 3.828 -10.804 -2.633 1.00 97.88 71 PHE A O 1
ATOM 597 N N . TYR A 1 72 ? 3.378 -12.500 -4.033 1.00 97.50 72 TYR A N 1
ATOM 598 C CA . TYR A 1 72 ? 4.466 -12.193 -4.956 1.00 97.50 72 TYR A CA 1
ATOM 599 C C . TYR A 1 72 ? 3.936 -11.346 -6.106 1.00 97.50 72 TYR A C 1
ATOM 601 O O . TYR A 1 72 ? 2.840 -11.598 -6.610 1.00 97.50 72 TYR A O 1
ATOM 609 N N . ILE A 1 73 ? 4.722 -10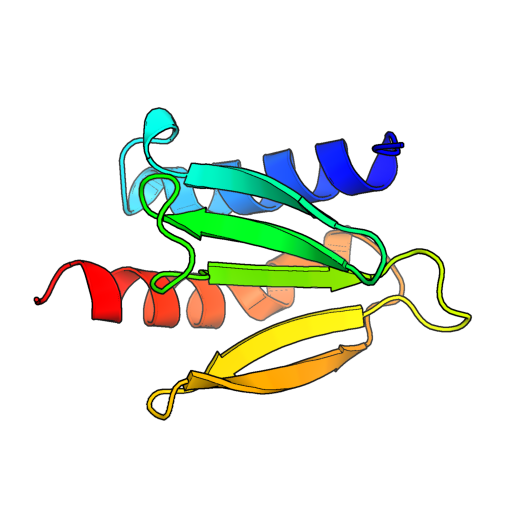.351 -6.499 1.00 96.75 73 ILE A N 1
ATOM 610 C CA . ILE A 1 73 ? 4.440 -9.485 -7.640 1.00 96.75 73 ILE A CA 1
ATOM 611 C C . ILE A 1 73 ? 5.622 -9.528 -8.607 1.00 96.75 73 ILE A C 1
ATOM 613 O O . ILE A 1 73 ? 6.772 -9.673 -8.194 1.00 96.75 73 ILE A O 1
ATOM 617 N N . GLU A 1 74 ? 5.347 -9.418 -9.896 1.00 95.19 74 GLU A N 1
ATOM 618 C CA . GLU A 1 74 ? 6.363 -9.345 -10.949 1.00 95.19 74 GLU A CA 1
ATOM 619 C C . GLU A 1 74 ? 6.653 -7.875 -11.287 1.00 95.19 74 GLU A C 1
ATOM 621 O O . GLU A 1 74 ? 7.804 -7.467 -11.487 1.00 95.19 74 GLU A O 1
ATOM 626 N N . SER A 1 75 ? 5.613 -7.040 -11.240 1.00 95.50 75 SER A N 1
ATOM 627 C CA . SER A 1 75 ? 5.673 -5.604 -11.514 1.00 95.50 75 SER A CA 1
ATOM 628 C C . SER A 1 75 ? 4.835 -4.791 -10.525 1.00 95.50 75 SER A C 1
ATOM 630 O O . SER A 1 75 ? 4.000 -5.332 -9.803 1.00 95.50 75 SER A O 1
ATOM 632 N N . LEU A 1 76 ? 5.022 -3.467 -10.506 1.00 96.56 76 LEU A N 1
ATOM 633 C CA . LEU A 1 76 ? 4.191 -2.581 -9.681 1.00 96.56 76 LEU A CA 1
ATOM 634 C C . LEU A 1 76 ? 2.728 -2.541 -10.151 1.00 96.56 76 LEU A C 1
ATOM 636 O O . LEU A 1 76 ? 1.834 -2.314 -9.341 1.00 96.56 76 LEU A O 1
ATOM 640 N N . ASN A 1 77 ? 2.457 -2.868 -11.419 1.00 96.50 77 ASN A N 1
ATOM 641 C CA . ASN A 1 77 ? 1.090 -2.991 -11.931 1.00 96.50 77 ASN A CA 1
ATOM 642 C C . ASN A 1 77 ? 0.307 -4.125 -11.254 1.00 96.50 77 ASN A C 1
ATOM 644 O O . ASN A 1 77 ? -0.920 -4.078 -11.187 1.00 96.50 77 ASN A O 1
ATOM 648 N N . ASP A 1 78 ? 0.987 -5.130 -10.697 1.00 97.88 78 ASP A N 1
ATOM 649 C CA . ASP A 1 78 ? 0.306 -6.192 -9.957 1.00 97.88 78 ASP A CA 1
ATOM 650 C C . ASP A 1 78 ? -0.338 -5.687 -8.662 1.00 97.88 78 ASP A C 1
ATOM 652 O O . ASP A 1 78 ? -1.242 -6.347 -8.154 1.00 97.88 78 ASP A O 1
ATOM 656 N N . LEU A 1 79 ? 0.059 -4.517 -8.140 1.00 98.31 79 LEU A N 1
ATOM 657 C CA . LEU A 1 79 ? -0.560 -3.915 -6.955 1.00 98.31 79 LEU A CA 1
ATOM 658 C C . LEU A 1 79 ? -2.066 -3.676 -7.155 1.00 98.31 79 LEU A C 1
ATOM 660 O O . LEU A 1 79 ? -2.838 -3.868 -6.215 1.00 98.31 79 LEU A O 1
ATOM 664 N N . TYR A 1 80 ? -2.502 -3.355 -8.380 1.00 98.06 80 TYR A N 1
ATOM 665 C CA . TYR A 1 80 ? -3.919 -3.153 -8.706 1.00 98.06 80 TYR A CA 1
ATOM 666 C C . TYR A 1 80 ? -4.773 -4.406 -8.482 1.00 98.06 80 TYR A C 1
ATOM 668 O O . TYR A 1 80 ? -5.944 -4.288 -8.125 1.00 98.06 80 TYR A O 1
ATOM 676 N N . LYS A 1 81 ? -4.188 -5.608 -8.595 1.00 98.19 81 LYS A N 1
ATOM 677 C CA . LYS A 1 81 ? -4.876 -6.885 -8.320 1.00 98.19 81 LYS A CA 1
ATOM 678 C C . LYS A 1 81 ? -5.295 -7.025 -6.852 1.00 98.19 81 LYS A C 1
ATOM 680 O O . LYS A 1 81 ? -6.124 -7.869 -6.528 1.00 98.19 81 LYS A O 1
ATOM 685 N N . TYR A 1 82 ? -4.715 -6.219 -5.961 1.00 98.31 82 TYR A N 1
ATOM 686 C CA . TYR A 1 82 ? -4.933 -6.285 -4.519 1.00 98.31 82 TYR A CA 1
ATOM 687 C C . TYR A 1 82 ? -5.688 -5.069 -3.964 1.00 98.31 82 TYR A C 1
ATOM 689 O O . TYR A 1 82 ? -5.809 -4.957 -2.743 1.00 98.31 82 TYR A O 1
ATOM 697 N N . LYS A 1 83 ? -6.224 -4.186 -4.827 1.00 98.00 83 LYS A N 1
ATOM 698 C CA . LYS A 1 83 ? -6.956 -2.971 -4.424 1.00 98.00 83 LYS A CA 1
ATOM 699 C C . LYS A 1 83 ? -8.030 -3.268 -3.373 1.00 98.00 83 LYS A C 1
ATOM 701 O O . LYS A 1 83 ? -8.008 -2.670 -2.300 1.00 98.00 83 LYS A O 1
ATOM 706 N N . ASP A 1 84 ? -8.899 -4.241 -3.637 1.00 97.94 84 ASP A N 1
ATOM 707 C CA . ASP A 1 84 ? -10.017 -4.564 -2.742 1.00 97.94 84 ASP A CA 1
ATOM 708 C C . ASP A 1 84 ? -9.542 -5.051 -1.367 1.00 97.94 84 ASP A C 1
ATOM 710 O O . ASP A 1 84 ? -10.096 -4.657 -0.343 1.00 97.94 84 ASP A O 1
ATOM 714 N N . LYS A 1 85 ? -8.452 -5.830 -1.315 1.00 98.06 85 LYS A N 1
ATOM 715 C CA . LYS A 1 85 ? -7.853 -6.281 -0.046 1.00 98.06 85 LYS A CA 1
ATOM 716 C C . LYS A 1 85 ? -7.281 -5.117 0.762 1.00 98.06 85 LYS A C 1
ATOM 718 O O . LYS A 1 85 ? -7.386 -5.113 1.985 1.00 98.06 85 LYS A O 1
ATOM 723 N N . LEU A 1 86 ? -6.669 -4.135 0.099 1.00 98.31 86 LEU A N 1
ATOM 724 C CA . LEU A 1 86 ? -6.136 -2.939 0.761 1.00 98.31 86 LEU A CA 1
ATOM 725 C C . LEU A 1 86 ? -7.270 -2.056 1.307 1.00 98.31 86 LEU A C 1
ATOM 727 O O . LEU A 1 86 ? -7.164 -1.562 2.430 1.00 98.31 86 LEU A O 1
ATOM 731 N N . ILE A 1 87 ? -8.367 -1.912 0.553 1.00 97.81 87 ILE A N 1
ATOM 732 C CA . ILE A 1 87 ? -9.584 -1.217 1.005 1.00 97.81 87 ILE A CA 1
ATOM 733 C C . ILE A 1 87 ? -10.188 -1.932 2.218 1.00 97.81 87 ILE A C 1
ATOM 735 O O . ILE A 1 87 ? -10.531 -1.286 3.205 1.00 97.81 87 ILE A O 1
ATOM 739 N N . GLU A 1 88 ? -10.268 -3.262 2.194 1.00 97.25 88 GLU A N 1
ATOM 740 C CA . GLU A 1 88 ? -10.766 -4.056 3.320 1.00 97.25 88 GLU A CA 1
ATOM 741 C C . GLU A 1 88 ? -9.946 -3.810 4.599 1.00 97.25 88 GLU A C 1
ATOM 743 O O . GLU A 1 88 ? -10.512 -3.566 5.667 1.00 97.25 88 GLU A O 1
ATOM 748 N N . VAL A 1 89 ? -8.611 -3.801 4.492 1.00 97.69 89 VAL A N 1
ATOM 749 C CA . VAL A 1 89 ? -7.714 -3.491 5.619 1.00 97.69 89 VAL A CA 1
ATOM 750 C C . VAL A 1 89 ? -7.995 -2.101 6.176 1.00 97.69 89 VAL A C 1
ATOM 752 O O . VAL A 1 89 ? -8.103 -1.932 7.392 1.00 97.69 89 VAL A O 1
ATOM 755 N N . LEU A 1 90 ? -8.129 -1.114 5.292 1.00 96.69 90 LEU A N 1
ATOM 756 C CA . LEU A 1 90 ? -8.384 0.269 5.664 1.00 96.69 90 LEU A CA 1
ATOM 757 C C . LEU A 1 90 ? -9.748 0.428 6.348 1.00 96.69 90 LEU A C 1
ATOM 759 O O . LEU A 1 90 ? -9.831 1.067 7.395 1.00 96.69 90 LEU A O 1
ATOM 763 N N . ASN A 1 91 ? -10.792 -0.228 5.839 1.00 96.31 91 ASN A N 1
ATOM 764 C CA . ASN A 1 91 ? -12.130 -0.208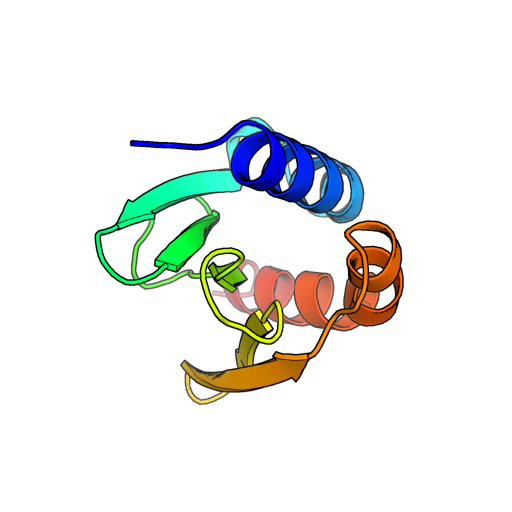 6.432 1.00 96.31 91 ASN A CA 1
ATOM 765 C C . ASN A 1 91 ? -12.136 -0.741 7.872 1.00 96.31 91 ASN A C 1
ATOM 767 O O . ASN A 1 91 ? -12.795 -0.164 8.739 1.00 96.31 91 ASN A O 1
ATOM 771 N N . ARG A 1 92 ? -11.323 -1.762 8.189 1.00 95.56 92 ARG A N 1
ATOM 772 C CA . ARG A 1 92 ? -11.161 -2.243 9.579 1.00 95.56 92 ARG A CA 1
ATOM 773 C C . ARG A 1 92 ? -10.623 -1.169 10.534 1.00 95.56 92 ARG A C 1
ATOM 775 O O . ARG A 1 92 ? -10.794 -1.293 11.747 1.00 95.56 92 ARG A O 1
ATOM 782 N N . TYR A 1 93 ? -9.970 -0.129 10.019 1.00 94.81 93 TYR A N 1
ATOM 783 C CA . TYR A 1 93 ? -9.447 0.991 10.802 1.00 94.81 93 TYR A CA 1
ATOM 784 C C . TYR A 1 93 ? -10.405 2.167 10.954 1.00 94.81 93 TYR A C 1
ATOM 786 O O . TYR A 1 93 ? -10.113 3.022 11.796 1.00 94.81 93 TYR A O 1
ATOM 794 N N . LEU A 1 94 ? -11.477 2.210 10.156 1.00 92.44 94 LEU A N 1
ATOM 795 C CA . LEU A 1 94 ? -12.516 3.244 10.182 1.00 92.44 94 LEU A CA 1
ATOM 796 C C . LEU A 1 94 ? -13.680 2.873 11.105 1.00 92.44 94 LEU A C 1
ATOM 798 O O . LEU A 1 94 ? -14.294 3.748 11.699 1.00 92.44 94 LEU A O 1
ATOM 802 N N . VAL A 1 95 ? -13.957 1.577 11.257 1.00 81.75 95 VAL A N 1
ATOM 803 C CA . VAL A 1 95 ? -15.059 1.059 12.092 1.00 81.75 95 VAL A CA 1
ATOM 804 C C . VAL A 1 95 ? -14.670 0.981 13.589 1.00 81.75 95 VAL A C 1
ATOM 806 O O . VAL A 1 95 ? -15.399 0.416 14.399 1.00 81.75 95 VAL A O 1
ATOM 809 N N . ARG A 1 96 ? -13.515 1.537 13.988 1.00 57.28 96 ARG A N 1
ATOM 810 C CA . ARG A 1 96 ? -12.994 1.513 15.368 1.00 57.28 96 ARG A CA 1
ATOM 811 C C . ARG A 1 96 ? -12.388 2.834 15.811 1.00 57.28 96 ARG A C 1
ATOM 813 O O . ARG A 1 96 ? -11.481 3.332 15.100 1.00 57.28 96 ARG A O 1
#

Organism: NCBI:txid39488